Protein AF-A0A833GE29-F1 (afdb_monomer_lite)

Foldseek 3Di:
DDDCQQADWDQDPPPRDTGTQSPDVQRADPVPRDGDHDD

pLDDT: mean 79.56, std 13.56, range [46.03, 92.31]

Secondary structure (DSSP, 8-state):
---GGG--EEE-TTT--EEE-TT-SSEE-TTT--EE---

Sequence (39 aa):
MAKPELGTKRLCGSCGAKFYDLSKDPIVCPKCGTTTSNT

Radius of gyration: 10.04 Å; chains: 1; bounding box: 26×21×19 Å

Structure (mmCIF, N/CA/C/O backbone):
data_AF-A0A833GE29-F1
#
_entry.id   AF-A0A833GE29-F1
#
loop_
_atom_site.group_PDB
_atom_site.id
_atom_site.type_symbol
_atom_site.label_atom_id
_atom_site.label_alt_id
_atom_site.label_comp_id
_at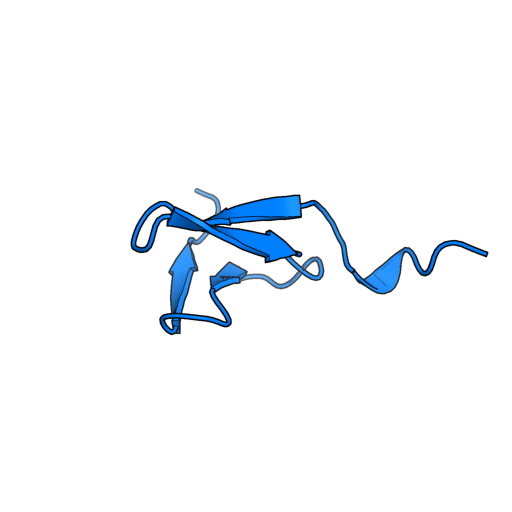om_site.label_asym_id
_atom_site.label_entity_id
_atom_site.label_seq_id
_atom_site.pdbx_PDB_ins_code
_atom_site.Cartn_x
_atom_site.Cartn_y
_atom_site.Cartn_z
_atom_site.occupancy
_atom_site.B_iso_or_equiv
_ato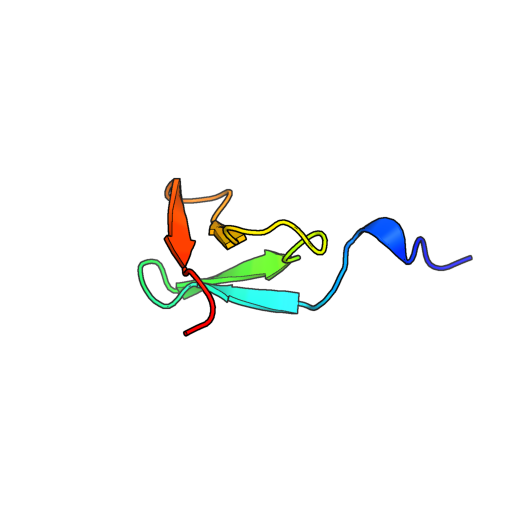m_site.auth_seq_id
_atom_site.auth_comp_id
_atom_site.auth_asym_id
_atom_site.auth_atom_id
_atom_site.pdbx_PDB_model_num
ATOM 1 N N . MET A 1 1 ? 20.205 -11.159 -7.080 1.00 47.38 1 MET A N 1
ATOM 2 C CA . MET A 1 1 ? 19.614 -10.250 -8.084 1.00 47.38 1 MET A CA 1
ATOM 3 C C . MET A 1 1 ? 18.304 -9.737 -7.508 1.00 47.38 1 MET A C 1
ATOM 5 O O . MET A 1 1 ? 17.452 -10.553 -7.179 1.00 47.38 1 MET A O 1
ATOM 9 N N . ALA A 1 2 ? 18.211 -8.439 -7.210 1.00 46.03 2 ALA A N 1
ATOM 10 C CA . ALA A 1 2 ? 17.039 -7.857 -6.557 1.00 46.03 2 ALA A CA 1
ATOM 11 C C . ALA A 1 2 ? 15.834 -7.986 -7.493 1.00 46.03 2 ALA A C 1
ATOM 13 O O . ALA A 1 2 ? 15.897 -7.497 -8.612 1.00 46.03 2 ALA A O 1
ATOM 14 N N . LYS A 1 3 ? 14.787 -8.688 -7.053 1.00 56.97 3 LYS A N 1
ATOM 15 C CA . LYS A 1 3 ? 13.524 -8.849 -7.777 1.00 56.97 3 LYS A CA 1
ATOM 16 C C . LYS A 1 3 ? 12.794 -7.494 -7.801 1.00 56.97 3 LYS A C 1
ATOM 18 O O . LYS A 1 3 ? 12.271 -7.097 -6.760 1.00 56.97 3 LYS A O 1
ATOM 23 N N . PRO A 1 4 ? 12.778 -6.763 -8.933 1.00 60.75 4 PRO A N 1
ATOM 24 C CA . PRO A 1 4 ? 12.185 -5.420 -9.019 1.00 60.75 4 PRO A CA 1
ATOM 25 C C . PRO A 1 4 ? 10.647 -5.444 -8.948 1.00 60.75 4 PRO A C 1
ATOM 27 O O . PRO A 1 4 ? 10.008 -4.423 -8.731 1.00 60.75 4 PRO A O 1
ATOM 30 N N . GLU A 1 5 ? 10.067 -6.634 -9.065 1.00 63.06 5 GLU A N 1
ATOM 31 C CA . GLU A 1 5 ? 8.641 -6.962 -8.997 1.00 63.06 5 GLU A CA 1
ATOM 32 C C . GLU A 1 5 ? 7.959 -6.625 -7.654 1.00 63.06 5 GLU A C 1
ATOM 34 O O . GLU A 1 5 ? 6.735 -6.675 -7.569 1.00 63.06 5 GLU A O 1
ATOM 39 N N . LEU A 1 6 ? 8.708 -6.240 -6.610 1.00 70.25 6 LEU A N 1
ATOM 40 C CA . LEU A 1 6 ? 8.116 -5.824 -5.334 1.00 70.25 6 LEU A CA 1
ATOM 41 C C . LEU A 1 6 ? 7.721 -4.330 -5.281 1.00 70.25 6 LEU A C 1
ATOM 43 O O . LEU A 1 6 ? 6.954 -3.950 -4.405 1.00 70.25 6 LEU A O 1
ATOM 47 N N . GLY A 1 7 ? 8.171 -3.471 -6.199 1.00 80.19 7 GLY A N 1
ATOM 48 C CA . GLY A 1 7 ? 7.827 -2.038 -6.173 1.00 80.19 7 GLY A CA 1
ATOM 49 C C . GLY A 1 7 ? 8.493 -1.253 -5.028 1.00 80.19 7 GLY A C 1
ATOM 50 O O . GLY A 1 7 ? 9.558 -1.633 -4.531 1.00 80.19 7 GLY A O 1
ATOM 51 N N . THR A 1 8 ? 7.893 -0.134 -4.601 1.00 84.44 8 THR A N 1
ATOM 52 C CA . THR A 1 8 ? 8.481 0.751 -3.573 1.00 84.44 8 THR A CA 1
ATOM 53 C C . THR A 1 8 ? 8.003 0.380 -2.169 1.00 84.44 8 THR A C 1
ATOM 55 O O . THR A 1 8 ? 6.860 -0.016 -1.944 1.00 84.44 8 THR A O 1
ATOM 58 N N . LYS A 1 9 ? 8.888 0.507 -1.173 1.00 86.31 9 LYS A N 1
ATOM 59 C CA . LYS A 1 9 ? 8.521 0.318 0.235 1.00 86.31 9 LYS A CA 1
ATOM 60 C C . LYS A 1 9 ? 7.721 1.526 0.730 1.00 86.31 9 LYS A C 1
ATOM 62 O O . LYS A 1 9 ? 8.243 2.636 0.788 1.00 86.31 9 LYS A O 1
ATOM 67 N N . ARG A 1 10 ? 6.474 1.301 1.130 1.00 87.56 10 ARG A N 1
ATOM 68 C CA . ARG A 1 10 ? 5.536 2.293 1.665 1.00 87.56 10 ARG A CA 1
ATOM 69 C C . ARG A 1 10 ? 5.231 2.020 3.138 1.00 87.56 10 ARG A C 1
ATOM 71 O O . ARG A 1 10 ? 5.374 0.901 3.637 1.00 87.56 10 ARG A O 1
ATOM 78 N N . LEU A 1 11 ? 4.795 3.058 3.844 1.00 89.19 11 LEU A N 1
ATOM 79 C CA . LEU A 1 11 ? 4.192 2.949 5.170 1.00 89.19 11 LEU A CA 1
ATOM 80 C C . LEU A 1 11 ? 2.681 3.124 5.011 1.00 89.19 11 LEU A C 1
ATOM 82 O O . LEU A 1 11 ? 2.234 4.103 4.424 1.00 89.19 11 LEU A O 1
ATOM 86 N N . CYS A 1 12 ? 1.893 2.1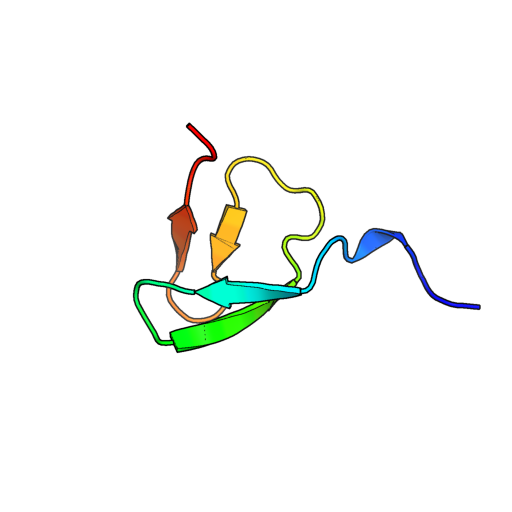81 5.515 1.00 89.75 12 CYS A N 1
ATOM 87 C CA . CYS A 1 12 ? 0.442 2.294 5.505 1.00 89.75 12 CYS A CA 1
ATOM 88 C C . CYS A 1 12 ? 0.005 3.416 6.449 1.00 89.75 12 CYS A C 1
ATOM 90 O O . CYS A 1 12 ? 0.272 3.337 7.646 1.00 89.75 12 CYS A O 1
ATOM 92 N N . GLY A 1 13 ? -0.704 4.419 5.926 1.00 86.25 13 GLY A N 1
ATOM 93 C CA . GLY A 1 13 ? -1.234 5.529 6.725 1.00 86.25 13 GLY A CA 1
ATOM 94 C C . GLY A 1 13 ? -2.363 5.136 7.684 1.00 86.25 13 GLY A C 1
ATOM 95 O O . GLY A 1 13 ? -2.611 5.850 8.644 1.00 86.25 13 GLY A O 1
ATOM 96 N N . SER A 1 14 ? -3.024 3.993 7.464 1.00 89.56 14 SER A N 1
ATOM 97 C CA . SER A 1 14 ? -4.119 3.529 8.329 1.00 89.56 14 SER A CA 1
ATOM 98 C C . SER A 1 14 ? -3.626 2.707 9.525 1.00 89.56 14 SER A C 1
ATOM 100 O O . SER A 1 14 ? -4.061 2.943 10.646 1.00 89.56 14 SER A O 1
ATOM 102 N N . CYS A 1 15 ? -2.695 1.766 9.316 1.00 92.12 15 CYS A N 1
ATOM 103 C CA . CYS A 1 15 ? -2.227 0.863 10.378 1.00 92.12 15 CYS A CA 1
ATOM 104 C C . CYS A 1 15 ? -0.747 1.027 10.772 1.00 92.12 15 CYS A C 1
ATOM 106 O O . CYS A 1 15 ? -0.262 0.296 11.638 1.00 92.12 15 CYS A O 1
ATOM 108 N N . GLY A 1 16 ? 0.009 1.909 10.109 1.00 90.06 16 GLY A N 1
ATOM 109 C CA . GLY A 1 16 ? 1.437 2.125 10.373 1.00 90.06 16 GLY A CA 1
ATOM 110 C C . GLY A 1 16 ? 2.350 0.961 9.963 1.00 90.06 16 GLY A C 1
ATOM 111 O O . GLY A 1 16 ? 3.508 0.897 10.375 1.00 90.06 16 GLY A O 1
ATOM 112 N N . ALA A 1 17 ? 1.859 0.006 9.170 1.00 90.94 17 ALA A N 1
ATOM 113 C CA . ALA A 1 17 ? 2.659 -1.124 8.708 1.00 90.94 17 ALA A CA 1
ATOM 114 C C . ALA A 1 17 ? 3.534 -0.759 7.511 1.00 90.94 17 ALA A C 1
ATOM 116 O O . ALA A 1 17 ? 3.076 -0.101 6.581 1.00 90.94 17 ALA A O 1
ATOM 117 N N . LYS A 1 18 ? 4.781 -1.231 7.499 1.00 90.44 18 LYS A N 1
ATOM 118 C CA . LYS A 1 18 ? 5.663 -1.112 6.332 1.00 90.44 18 LYS A CA 1
ATOM 119 C C . LYS A 1 18 ? 5.354 -2.248 5.360 1.00 90.44 18 LYS A C 1
ATOM 121 O O . LYS A 1 18 ? 5.421 -3.409 5.752 1.00 90.44 18 LYS A O 1
ATOM 126 N N . PHE A 1 19 ? 5.036 -1.922 4.116 1.00 88.06 19 PHE A N 1
ATOM 127 C CA . PHE A 1 19 ? 4.726 -2.893 3.070 1.00 88.06 19 PHE A CA 1
ATOM 128 C C . PHE A 1 19 ? 5.296 -2.432 1.729 1.00 88.06 19 PHE A C 1
ATOM 130 O O . PHE A 1 19 ? 5.753 -1.301 1.600 1.00 88.06 19 PHE A O 1
ATOM 137 N N . TYR A 1 20 ? 5.320 -3.322 0.750 1.00 88.00 20 TYR A N 1
ATOM 138 C CA . TYR A 1 20 ? 5.758 -3.010 -0.603 1.00 88.00 20 TYR A CA 1
ATOM 139 C C . TYR A 1 20 ? 4.530 -2.781 -1.482 1.00 88.00 20 TYR A C 1
ATOM 141 O O . TYR A 1 20 ? 3.568 -3.539 -1.372 1.00 88.00 20 TYR A O 1
ATOM 149 N N . ASP A 1 21 ? 4.536 -1.739 -2.314 1.00 84.19 21 ASP A N 1
ATOM 150 C CA . ASP A 1 21 ? 3.379 -1.414 -3.158 1.00 84.19 21 ASP A CA 1
ATOM 151 C C . ASP A 1 21 ? 3.179 -2.377 -4.333 1.00 84.19 21 ASP A C 1
ATOM 153 O O . ASP A 1 21 ? 2.112 -2.357 -4.944 1.00 84.19 21 ASP A O 1
ATOM 157 N N . LEU A 1 22 ? 4.148 -3.260 -4.619 1.00 82.38 22 LEU A N 1
ATOM 158 C CA . LEU A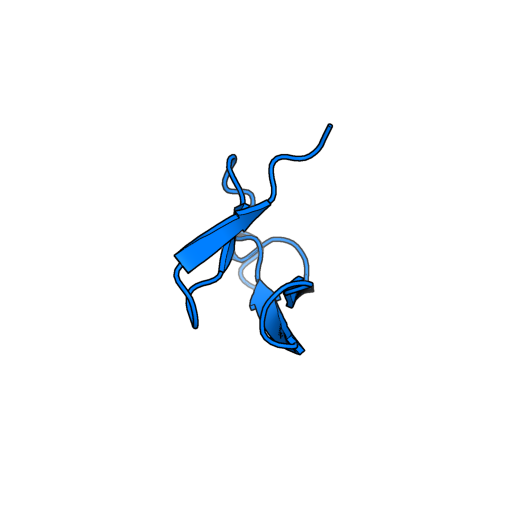 1 22 ? 4.095 -4.245 -5.708 1.00 82.38 22 LEU A CA 1
ATOM 159 C C . LEU A 1 22 ? 3.749 -3.616 -7.069 1.00 82.38 22 LEU A C 1
ATOM 161 O O . LEU A 1 22 ? 3.268 -4.320 -7.954 1.00 82.38 22 LEU A O 1
ATOM 165 N N . SER A 1 23 ? 3.915 -2.291 -7.211 1.00 75.88 23 SER A N 1
ATOM 166 C CA . SER A 1 23 ? 3.380 -1.499 -8.324 1.00 75.88 23 SER A CA 1
ATOM 167 C C . SER A 1 23 ? 1.916 -1.830 -8.669 1.00 75.88 23 SER A C 1
ATOM 169 O O . SER A 1 23 ? 1.521 -1.785 -9.831 1.00 75.88 23 SER A O 1
ATOM 171 N N . LYS A 1 24 ? 1.107 -2.191 -7.663 1.00 75.44 24 LYS A N 1
ATOM 172 C CA . LYS A 1 24 ? -0.332 -2.432 -7.806 1.00 75.44 24 LYS A CA 1
ATOM 173 C C . LYS A 1 24 ? -1.086 -1.120 -7.655 1.00 75.44 24 LYS A C 1
ATOM 175 O O . LYS A 1 24 ? -0.862 -0.391 -6.693 1.00 75.44 24 LYS A O 1
ATOM 180 N N . ASP A 1 25 ? -2.020 -0.881 -8.564 1.00 80.50 25 ASP A N 1
ATOM 181 C CA . ASP A 1 25 ? -3.018 0.174 -8.439 1.00 80.50 25 ASP A CA 1
ATOM 182 C C . ASP A 1 25 ? -4.418 -0.466 -8.415 1.00 80.50 25 ASP A C 1
ATOM 184 O O . ASP A 1 25 ? -4.749 -1.217 -9.339 1.00 80.50 25 ASP A O 1
ATOM 188 N N . PRO A 1 26 ? -5.218 -0.271 -7.350 1.00 83.50 26 PRO A N 1
ATOM 189 C CA . PRO A 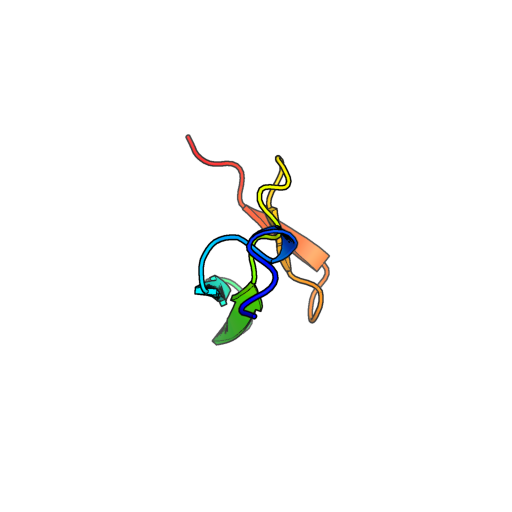1 26 ? -4.925 0.493 -6.134 1.00 83.50 26 PRO A CA 1
ATOM 190 C C . PRO A 1 26 ? -3.925 -0.213 -5.198 1.00 83.50 26 PRO A C 1
ATOM 192 O O . PRO A 1 26 ? -3.890 -1.443 -5.091 1.00 83.50 26 PRO A O 1
ATOM 195 N N . ILE A 1 27 ? -3.142 0.574 -4.454 1.00 87.88 27 ILE A N 1
ATOM 196 C CA . ILE A 1 27 ? -2.182 0.055 -3.472 1.00 87.88 27 ILE A CA 1
ATOM 197 C C . ILE A 1 27 ? -2.955 -0.468 -2.257 1.00 87.88 27 ILE A C 1
ATOM 199 O O . ILE A 1 27 ? -3.509 0.317 -1.489 1.00 87.88 27 ILE A O 1
ATOM 203 N N . VAL A 1 28 ? -2.978 -1.786 -2.046 1.00 87.94 28 VAL A N 1
ATOM 204 C CA . VAL A 1 28 ? -3.662 -2.409 -0.899 1.00 87.94 28 VAL A CA 1
ATOM 205 C C . VAL A 1 28 ? -2.658 -2.785 0.181 1.00 87.94 28 VAL A C 1
ATOM 207 O O . VAL A 1 28 ? -1.704 -3.522 -0.072 1.00 87.94 28 VAL A O 1
ATOM 210 N N . CYS A 1 29 ? -2.882 -2.330 1.414 1.00 90.50 29 CYS A N 1
ATOM 211 C CA . CYS A 1 29 ? -2.073 -2.761 2.543 1.00 90.50 29 CYS A CA 1
ATOM 212 C C . CYS A 1 29 ? -2.346 -4.244 2.853 1.00 90.50 29 CYS A C 1
ATOM 214 O O . CYS A 1 29 ? -3.463 -4.577 3.248 1.00 90.50 29 CYS A O 1
ATOM 216 N N . PRO A 1 30 ? -1.343 -5.137 2.795 1.00 86.38 30 PRO A N 1
ATOM 217 C CA . PRO A 1 30 ? -1.542 -6.561 3.068 1.00 86.38 30 PRO A CA 1
ATOM 218 C C . PRO A 1 30 ? -1.828 -6.863 4.547 1.00 86.38 30 PRO A C 1
ATOM 220 O O . PRO A 1 30 ? -2.207 -7.979 4.879 1.00 86.38 30 PRO A O 1
ATOM 223 N N . LYS A 1 31 ? -1.631 -5.889 5.448 1.00 88.62 31 LYS A N 1
ATOM 224 C CA . LYS A 1 31 ? -1.873 -6.063 6.886 1.00 88.62 31 LYS A CA 1
ATOM 225 C C . LYS A 1 31 ? -3.315 -5.754 7.287 1.00 88.62 31 LYS A C 1
ATOM 227 O O . LYS A 1 31 ? -3.863 -6.442 8.136 1.00 88.62 31 LYS A O 1
ATOM 232 N N . CYS A 1 32 ? -3.897 -4.695 6.728 1.00 92.31 32 CYS A N 1
ATOM 233 C CA . CYS A 1 32 ? -5.218 -4.197 7.128 1.00 92.31 32 CYS A CA 1
ATOM 234 C C . CYS A 1 32 ? -6.222 -4.090 5.974 1.00 92.31 32 CYS A C 1
ATOM 236 O O . CYS A 1 32 ? -7.372 -3.748 6.214 1.00 92.31 32 CYS A O 1
ATOM 238 N N . GLY A 1 33 ? -5.810 -4.346 4.731 1.00 88.00 33 GLY A N 1
ATOM 239 C CA . GLY A 1 33 ? -6.671 -4.248 3.551 1.00 88.00 33 GLY A CA 1
ATOM 240 C C . GLY A 1 33 ? -6.949 -2.818 3.078 1.00 88.00 33 GLY A C 1
ATOM 241 O O . GLY A 1 33 ? -7.731 -2.632 2.154 1.00 88.00 33 GLY A O 1
ATOM 242 N N . THR A 1 34 ? -6.323 -1.798 3.675 1.00 89.56 34 THR A N 1
ATOM 243 C CA . THR A 1 34 ? -6.539 -0.399 3.274 1.00 89.56 34 THR A CA 1
ATOM 244 C C . THR A 1 34 ? -6.025 -0.149 1.859 1.00 89.56 34 THR A C 1
ATOM 246 O O . THR A 1 34 ? -4.829 -0.287 1.608 1.00 89.56 34 THR A O 1
ATOM 249 N N . THR A 1 35 ? -6.915 0.274 0.966 1.00 88.56 35 THR A N 1
ATOM 250 C CA . THR A 1 35 ? -6.615 0.761 -0.384 1.00 88.56 35 THR A CA 1
ATOM 251 C C . THR A 1 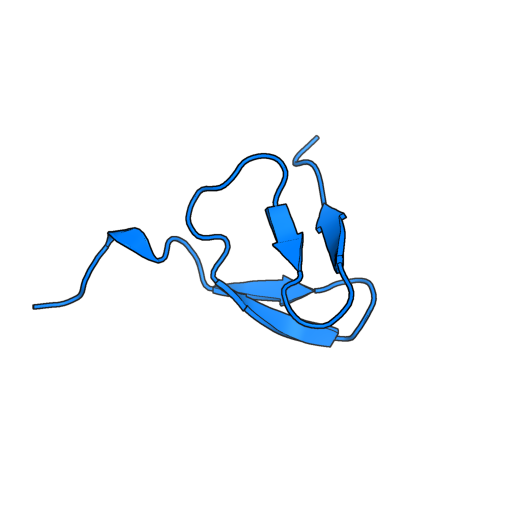35 ? -6.212 2.234 -0.331 1.00 88.56 35 THR A C 1
ATOM 253 O O . THR A 1 35 ? -6.996 3.074 0.107 1.00 88.56 35 THR A O 1
ATOM 256 N N . THR A 1 36 ? -5.001 2.575 -0.758 1.00 75.88 36 THR A N 1
ATOM 257 C CA . THR A 1 36 ? -4.550 3.963 -0.926 1.00 75.88 36 THR A CA 1
ATOM 258 C C . THR A 1 36 ? -4.363 4.226 -2.416 1.00 75.88 36 THR A C 1
ATOM 260 O O . THR A 1 36 ? -3.339 3.862 -2.987 1.00 75.88 36 THR A O 1
ATOM 263 N N . SER A 1 37 ? -5.378 4.804 -3.058 1.00 62.38 37 SER A N 1
ATOM 264 C CA . SER A 1 37 ? -5.302 5.234 -4.457 1.00 62.38 37 SER A CA 1
ATOM 265 C C . SER A 1 37 ? -4.457 6.504 -4.542 1.00 62.38 37 SER A C 1
ATOM 267 O O . SER A 1 37 ? -4.682 7.445 -3.780 1.00 62.38 37 SER A O 1
ATOM 269 N N . ASN A 1 38 ? -3.447 6.516 -5.413 1.00 57.03 38 ASN A N 1
ATOM 270 C CA . ASN A 1 38 ? -2.616 7.691 -5.654 1.00 57.03 38 ASN A CA 1
ATOM 271 C C . ASN A 1 38 ? -3.429 8.705 -6.478 1.00 57.03 38 ASN A C 1
ATOM 273 O O . ASN A 1 38 ? -3.434 8.634 -7.701 1.00 57.03 38 ASN A O 1
ATOM 277 N N . THR A 1 39 ? -4.164 9.589 -5.800 1.00 48.62 39 THR A N 1
ATOM 278 C CA . THR A 1 39 ? -4.594 10.875 -6.372 1.00 48.62 39 THR A CA 1
ATOM 279 C C . THR A 1 39 ? -3.539 11.923 -6.065 1.00 48.62 39 THR A C 1
ATOM 281 O O . THR A 1 39 ? -3.020 11.905 -4.923 1.00 48.62 39 THR A O 1
#